Protein AF-A0AAE3MHB2-F1 (afdb_monomer_lite)

Organism: NCBI:txid2992111

Foldseek 3Di:
DDDDPDQQQKAAPCSVCVNVPPDPAPLRVLVVVLVPVVFLCSLVSVVQSVQAPCVVDGWIFGVVQTWIWGWGAFPQWIWIWIGGGHDQFWIKIATGGPVCVVVVVVVVSVLSVCCVPVNPVVSVVVPDPRMDTDGFDPPDSVVRSVVSVVVVNVSSD

Sequence (157 aa):
MGSKPTKPNIVDLTDLQEGNNLYHSEDELIIEILKDESVKHYRQIKYLLNHHLSNILKIRFILSPFSFVFLLKGVEKYHIIAETLNTEEATYIWHIDKDNLNERLNSINKDLNIIRNKGRQFFIEHQPENFDRIFHDYSDDKKGFITWKGQLEERLL

Structure (mmCIF, N/CA/C/O backbone):
data_AF-A0AAE3MHB2-F1
#
_entry.id   AF-A0AAE3MHB2-F1
#
loop_
_atom_site.group_PDB
_atom_site.id
_atom_site.type_symbol
_atom_site.label_atom_id
_atom_site.label_alt_id
_atom_site.label_comp_id
_atom_site.label_asym_id
_atom_site.label_entity_id
_atom_site.label_seq_id
_atom_site.pdbx_PDB_ins_code
_atom_site.Cartn_x
_atom_site.Cartn_y
_atom_site.Cartn_z
_atom_site.occupancy
_atom_site.B_iso_or_equiv
_atom_site.auth_seq_id
_atom_site.auth_comp_id
_atom_site.auth_asym_id
_atom_site.auth_atom_id
_atom_site.pdbx_PDB_model_num
ATOM 1 N N . MET A 1 1 ? 14.737 31.107 16.313 1.00 36.44 1 MET A N 1
ATOM 2 C CA . MET A 1 1 ? 14.693 30.542 14.946 1.00 36.44 1 MET A CA 1
ATOM 3 C C . MET A 1 1 ? 13.442 29.693 14.858 1.00 36.44 1 MET A C 1
ATOM 5 O O . MET A 1 1 ? 13.349 28.721 15.593 1.00 36.44 1 MET A O 1
ATOM 9 N N . GLY A 1 2 ? 12.442 30.127 14.088 1.00 38.34 2 GLY A N 1
ATOM 10 C CA . GLY A 1 2 ? 11.175 29.403 13.970 1.00 38.34 2 GLY A CA 1
ATOM 11 C C . GLY A 1 2 ? 11.410 28.042 13.327 1.00 38.34 2 GLY A C 1
ATOM 12 O O . GLY A 1 2 ? 11.962 27.970 12.228 1.00 38.34 2 GLY A O 1
ATOM 13 N N . SER A 1 3 ? 11.034 26.968 14.017 1.00 37.44 3 SER A N 1
ATOM 14 C CA . SER A 1 3 ? 10.917 25.653 13.402 1.00 37.44 3 SER A CA 1
ATOM 15 C C . SER A 1 3 ? 9.916 25.769 12.254 1.00 37.44 3 SER A C 1
ATOM 17 O O . SER A 1 3 ? 8.762 26.143 12.461 1.00 37.44 3 SER A O 1
ATOM 19 N N . LYS A 1 4 ? 10.357 25.483 11.022 1.00 40.25 4 LYS A N 1
ATOM 20 C CA . LYS A 1 4 ? 9.415 25.247 9.923 1.00 40.25 4 LYS A CA 1
ATOM 21 C C . LYS A 1 4 ? 8.436 24.162 10.392 1.00 40.25 4 LYS A C 1
ATOM 23 O O . LYS A 1 4 ? 8.909 23.169 10.953 1.00 40.25 4 LYS A O 1
ATOM 28 N N . PRO A 1 5 ? 7.117 24.318 10.189 1.00 40.97 5 PRO A N 1
ATOM 29 C CA . PRO A 1 5 ? 6.188 23.236 10.467 1.00 40.97 5 PRO A CA 1
ATOM 30 C C . PRO A 1 5 ? 6.649 22.016 9.667 1.00 40.97 5 PRO A C 1
ATOM 32 O O . PRO A 1 5 ? 6.858 22.089 8.454 1.00 40.97 5 PRO A O 1
ATOM 35 N N . THR A 1 6 ? 6.904 20.911 10.361 1.00 56.22 6 THR A N 1
ATOM 36 C CA . THR A 1 6 ? 7.227 19.637 9.723 1.00 56.22 6 THR A CA 1
ATOM 37 C C . THR A 1 6 ? 6.031 19.254 8.864 1.00 56.22 6 THR A C 1
ATOM 39 O O . THR A 1 6 ? 4.971 18.966 9.418 1.00 56.22 6 THR A O 1
ATOM 42 N N . LYS A 1 7 ? 6.179 19.297 7.530 1.00 56.78 7 LYS A N 1
ATOM 43 C CA . LYS A 1 7 ? 5.123 18.873 6.599 1.00 56.78 7 LYS A CA 1
ATOM 44 C C . LYS A 1 7 ? 4.586 17.498 7.029 1.00 56.78 7 LYS A C 1
ATOM 46 O O . LYS A 1 7 ? 5.414 16.646 7.396 1.00 56.78 7 LYS A O 1
ATOM 51 N N . PRO A 1 8 ? 3.256 17.284 7.000 1.00 61.16 8 PRO A N 1
ATOM 52 C CA . PRO A 1 8 ? 2.661 16.005 7.361 1.00 61.16 8 PRO A CA 1
ATOM 53 C C . PRO A 1 8 ? 3.306 14.870 6.557 1.00 61.16 8 PRO A C 1
ATOM 55 O O . PRO A 1 8 ? 3.722 15.038 5.413 1.00 61.16 8 PRO A O 1
ATOM 58 N N . ASN A 1 9 ? 3.506 13.731 7.216 1.00 69.62 9 ASN A N 1
ATOM 59 C CA . ASN A 1 9 ? 4.217 12.590 6.638 1.00 69.62 9 ASN A CA 1
ATOM 60 C C . ASN A 1 9 ? 3.360 11.773 5.675 1.00 69.62 9 ASN A C 1
ATOM 62 O O . ASN A 1 9 ? 3.855 11.186 4.718 1.00 69.62 9 ASN A O 1
ATOM 66 N N . ILE A 1 10 ? 2.075 11.754 5.972 1.00 80.50 10 ILE A N 1
ATOM 67 C CA . ILE A 1 10 ? 1.058 11.144 5.156 1.00 80.50 10 ILE A CA 1
ATOM 68 C C . ILE A 1 10 ? 0.253 12.315 4.642 1.00 80.50 10 ILE A C 1
ATOM 70 O O . ILE A 1 10 ? -0.282 13.083 5.443 1.00 80.50 10 ILE A O 1
ATOM 74 N N . VAL A 1 11 ? 0.241 12.465 3.332 1.00 87.12 11 VAL A N 1
ATOM 75 C CA . VAL A 1 11 ? -0.409 13.580 2.657 1.00 87.12 11 VAL A CA 1
ATOM 76 C C . VAL A 1 11 ? -1.547 13.047 1.809 1.00 87.12 11 VAL A C 1
ATOM 78 O O . VAL A 1 11 ? -1.472 11.922 1.307 1.00 87.12 11 VAL A O 1
ATOM 81 N N . ASP A 1 12 ? -2.611 13.826 1.680 1.00 89.62 12 ASP A N 1
ATOM 82 C CA . ASP A 1 12 ? -3.613 13.592 0.643 1.00 89.62 12 ASP A CA 1
ATOM 83 C C . ASP A 1 12 ? -3.248 14.360 -0.641 1.00 89.62 12 ASP A C 1
ATOM 85 O O . ASP A 1 12 ? -2.183 14.982 -0.733 1.00 89.62 12 ASP A O 1
ATOM 89 N N . LEU A 1 13 ? -4.104 14.297 -1.663 1.00 90.38 13 LEU A N 1
ATOM 90 C CA . LEU A 1 13 ? -3.866 15.012 -2.918 1.00 90.38 13 LEU A CA 1
ATOM 91 C C . LEU A 1 13 ? -3.735 16.530 -2.724 1.00 90.38 13 LEU A C 1
ATOM 93 O O . LEU A 1 13 ? -2.930 17.173 -3.394 1.00 90.38 13 LEU A O 1
ATOM 97 N N . THR A 1 14 ? -4.518 17.113 -1.817 1.00 87.88 14 THR A N 1
ATOM 98 C CA . THR A 1 14 ? -4.540 18.563 -1.575 1.00 87.88 14 THR A CA 1
ATOM 99 C C . THR A 1 14 ? -3.182 19.031 -1.075 1.00 87.88 14 THR A C 1
ATOM 101 O O . THR A 1 14 ? -2.612 19.991 -1.598 1.00 87.88 14 THR A O 1
ATOM 104 N N . ASP A 1 15 ? -2.651 18.304 -0.093 1.00 87.31 15 ASP A N 1
ATOM 105 C CA . ASP A 1 15 ? -1.333 18.539 0.482 1.00 87.31 15 ASP A CA 1
ATOM 106 C C . ASP A 1 15 ? -0.220 18.353 -0.564 1.00 87.31 15 ASP A C 1
ATOM 108 O O . ASP A 1 15 ? 0.725 19.142 -0.614 1.00 87.31 15 ASP A O 1
ATOM 112 N N . LEU A 1 16 ? -0.332 17.326 -1.416 1.00 86.06 16 LEU A N 1
ATOM 113 C CA . LEU A 1 16 ? 0.677 16.999 -2.427 1.00 86.06 16 LEU A CA 1
ATOM 114 C C . LEU A 1 16 ? 0.765 18.050 -3.545 1.00 86.06 16 LEU A C 1
ATOM 116 O O . LEU A 1 16 ? 1.854 18.324 -4.045 1.00 86.06 16 LEU A O 1
ATOM 120 N N . GLN A 1 17 ? -0.365 18.646 -3.935 1.00 87.38 17 GLN A N 1
ATOM 121 C CA . GLN A 1 17 ? -0.422 19.633 -5.021 1.00 87.38 17 GLN A CA 1
ATOM 122 C C . GLN A 1 17 ? -0.098 21.063 -4.578 1.00 87.38 17 GLN A C 1
ATOM 124 O O . GLN A 1 17 ? -0.020 21.954 -5.427 1.00 87.38 17 GLN A O 1
ATOM 129 N N . GLU A 1 18 ? 0.057 21.303 -3.272 1.00 85.88 18 GLU A N 1
ATOM 130 C CA . GLU A 1 18 ? 0.338 22.621 -2.681 1.00 85.88 18 GLU A CA 1
ATOM 131 C C . GLU A 1 18 ? -0.600 23.737 -3.200 1.00 85.88 18 GLU A C 1
ATOM 133 O O . GLU A 1 18 ? -0.203 24.891 -3.340 1.00 85.88 18 GLU A O 1
ATOM 138 N N . GLY A 1 19 ? -1.857 23.393 -3.513 1.00 75.50 19 GLY A N 1
ATOM 139 C CA . GLY A 1 19 ? -2.870 24.325 -4.024 1.00 75.50 19 GLY A CA 1
ATOM 140 C C . GLY A 1 19 ? -2.881 24.556 -5.542 1.00 75.50 19 GLY A C 1
ATOM 141 O O . GLY A 1 19 ? -3.728 25.307 -6.020 1.00 75.50 19 GLY A O 1
ATOM 142 N N . ASN A 1 20 ? -2.013 23.899 -6.320 1.00 79.50 20 ASN A N 1
ATOM 143 C CA . ASN A 1 20 ? -1.965 24.057 -7.782 1.00 79.50 20 ASN A CA 1
ATOM 144 C C . ASN A 1 20 ? -3.110 23.344 -8.536 1.00 79.50 20 ASN A C 1
ATOM 146 O O . ASN A 1 20 ? -3.233 23.540 -9.741 1.00 79.50 20 ASN A O 1
ATOM 150 N N . ASN A 1 21 ? -3.944 22.547 -7.844 1.00 82.31 21 ASN A N 1
ATOM 151 C CA . ASN A 1 21 ? -5.132 21.846 -8.373 1.00 82.31 21 ASN A CA 1
ATOM 152 C C . ASN A 1 21 ? -4.924 21.195 -9.759 1.00 82.31 21 ASN A C 1
ATOM 154 O O . ASN A 1 21 ? -5.801 21.275 -10.615 1.00 82.31 21 ASN A O 1
ATOM 158 N N . LEU A 1 22 ? -3.752 20.587 -9.981 1.00 88.75 22 LEU A N 1
ATOM 159 C CA . LEU A 1 22 ? -3.354 20.019 -11.277 1.00 88.75 22 LEU A CA 1
ATOM 160 C C . LEU A 1 22 ? -4.162 18.771 -11.649 1.00 88.75 22 LEU A C 1
ATOM 162 O O . LEU A 1 22 ? -4.471 18.570 -12.816 1.00 88.75 22 LEU A O 1
ATOM 166 N N . TYR A 1 23 ? -4.506 17.969 -10.647 1.00 90.75 23 TYR A N 1
ATOM 167 C CA . TYR A 1 23 ? -5.334 16.777 -10.724 1.00 90.75 23 TYR A CA 1
ATOM 168 C C . TYR A 1 23 ? -6.563 16.963 -9.832 1.00 90.75 23 TYR A C 1
ATOM 170 O O . TYR A 1 23 ? -6.499 17.567 -8.750 1.00 90.75 23 TYR A O 1
ATOM 178 N N . HIS A 1 24 ? -7.689 16.423 -10.289 1.00 89.31 24 HIS A N 1
ATOM 179 C CA . HIS A 1 24 ? -8.990 16.518 -9.634 1.00 89.31 24 HIS A CA 1
ATOM 180 C C . HIS A 1 24 ? -9.280 15.334 -8.704 1.00 89.31 24 HIS A C 1
ATOM 182 O O . HIS A 1 24 ? -10.205 15.410 -7.894 1.00 89.31 24 HIS A O 1
ATOM 188 N N . SER A 1 25 ? -8.504 14.251 -8.806 1.00 90.62 25 SER A N 1
ATOM 189 C CA . SER A 1 25 ? -8.615 13.066 -7.948 1.00 90.62 25 SER A CA 1
ATOM 190 C C . SER A 1 25 ? -7.277 12.343 -7.780 1.00 90.62 25 SER A C 1
ATOM 192 O O . SER A 1 25 ? -6.368 12.489 -8.598 1.00 90.62 25 SER A O 1
ATOM 194 N N . GLU A 1 26 ? -7.158 11.551 -6.712 1.00 92.44 26 GLU A N 1
ATOM 195 C CA . GLU A 1 26 ? -6.000 10.688 -6.475 1.00 92.44 26 GLU A CA 1
ATOM 196 C C . GLU A 1 26 ? -5.833 9.661 -7.604 1.00 92.44 26 GLU A C 1
ATOM 198 O O . GLU A 1 26 ? -4.709 9.400 -8.031 1.00 92.44 26 GLU A O 1
ATOM 203 N N . ASP A 1 27 ? -6.943 9.132 -8.124 1.00 90.56 27 ASP A N 1
ATOM 204 C CA . ASP A 1 27 ? -6.954 8.181 -9.237 1.00 90.56 27 ASP A CA 1
ATOM 205 C C . ASP A 1 27 ? -6.345 8.797 -10.500 1.00 90.56 27 ASP A C 1
ATOM 207 O O . ASP A 1 27 ? -5.516 8.167 -11.150 1.00 90.56 27 ASP A O 1
ATOM 211 N N . GLU A 1 28 ? -6.703 10.042 -10.825 1.00 92.94 28 GLU A N 1
ATOM 212 C CA . GLU A 1 28 ? -6.154 10.766 -11.975 1.00 92.94 28 GLU A CA 1
ATOM 213 C C . GLU A 1 28 ? -4.637 10.953 -11.853 1.00 92.94 28 GLU A C 1
ATOM 215 O O . GLU A 1 28 ? -3.903 10.630 -12.788 1.00 92.94 28 GLU A O 1
ATOM 220 N N . LEU A 1 29 ? -4.159 11.394 -10.684 1.00 92.56 29 LEU A N 1
ATOM 221 C CA . LEU A 1 29 ? -2.727 11.520 -10.410 1.00 92.56 29 LEU A CA 1
ATOM 222 C C . LEU A 1 29 ? -2.006 10.175 -10.569 1.00 92.56 29 LEU A C 1
ATOM 224 O O . LEU A 1 29 ? -0.946 10.105 -11.188 1.00 92.56 29 LEU A O 1
ATOM 228 N N . ILE A 1 30 ? -2.551 9.103 -9.992 1.00 92.38 30 ILE A N 1
ATOM 229 C CA . ILE A 1 30 ? -1.915 7.782 -10.041 1.00 92.38 30 ILE A CA 1
ATOM 230 C C . ILE A 1 30 ? -1.912 7.249 -11.472 1.00 92.38 30 ILE A C 1
ATOM 232 O O . ILE A 1 30 ? -0.895 6.723 -11.913 1.00 92.38 30 ILE A O 1
ATOM 236 N N . ILE A 1 31 ? -3.003 7.414 -12.220 1.00 92.00 31 ILE A N 1
ATOM 237 C CA . ILE A 1 31 ? -3.069 7.040 -13.637 1.00 92.00 31 ILE A CA 1
ATOM 238 C C . ILE A 1 31 ? -2.019 7.807 -14.445 1.00 92.00 31 ILE A C 1
ATOM 240 O O . ILE A 1 31 ? -1.366 7.199 -15.291 1.00 92.00 31 ILE A O 1
ATOM 244 N N . GLU A 1 32 ? -1.812 9.098 -14.167 1.00 92.25 32 GLU A N 1
ATOM 245 C CA . GLU A 1 32 ? -0.760 9.889 -14.810 1.00 92.25 32 GLU A CA 1
ATOM 246 C C . GLU A 1 32 ? 0.636 9.342 -14.493 1.00 92.25 32 GLU A C 1
ATOM 248 O O . GLU A 1 32 ? 1.426 9.124 -15.409 1.00 92.25 32 GLU A O 1
ATOM 253 N N . ILE A 1 33 ? 0.925 9.052 -13.217 1.00 89.38 33 ILE A N 1
ATOM 254 C CA . ILE A 1 33 ? 2.198 8.447 -12.787 1.00 89.38 33 ILE A CA 1
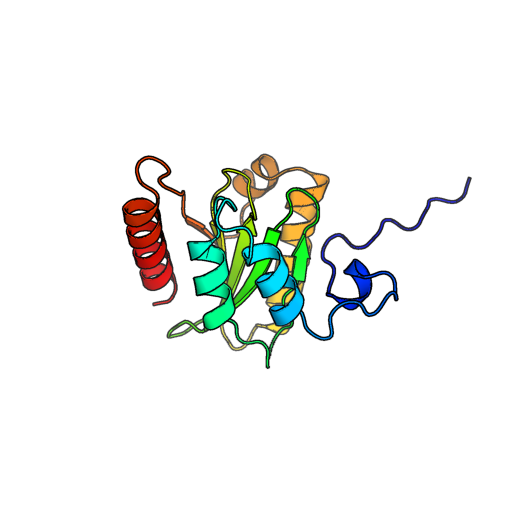ATOM 255 C C . ILE A 1 33 ? 2.425 7.101 -13.488 1.00 89.38 33 ILE A C 1
ATOM 257 O O . ILE A 1 33 ? 3.529 6.810 -13.941 1.00 89.38 33 ILE A O 1
ATOM 261 N N . LEU A 1 34 ? 1.377 6.285 -13.599 1.00 90.75 34 LEU A N 1
ATOM 262 C CA . LEU A 1 34 ? 1.433 4.960 -14.208 1.00 90.75 34 LEU A CA 1
ATOM 263 C C . LEU A 1 34 ? 1.441 4.988 -15.745 1.00 90.75 34 LEU A C 1
ATOM 265 O O . LEU A 1 34 ? 1.521 3.921 -16.350 1.00 90.75 34 LEU A O 1
ATOM 269 N N . LYS A 1 35 ? 1.384 6.152 -16.411 1.00 89.81 35 LYS A N 1
ATOM 270 C CA . LYS A 1 35 ? 1.633 6.214 -17.865 1.00 89.81 35 LYS A CA 1
ATOM 271 C C . LYS A 1 35 ? 3.039 5.742 -18.223 1.00 89.81 35 LYS A C 1
ATOM 273 O O . LYS A 1 35 ? 3.248 5.235 -19.323 1.00 89.81 35 LYS A O 1
ATOM 278 N N . ASP A 1 36 ? 3.986 5.906 -17.305 1.00 87.62 36 ASP A N 1
ATOM 279 C CA . ASP A 1 36 ? 5.297 5.291 -17.411 1.00 87.62 36 ASP A CA 1
ATOM 280 C C . ASP A 1 36 ? 5.227 3.833 -16.931 1.00 87.62 36 ASP A C 1
ATOM 282 O O . ASP A 1 36 ? 5.291 3.533 -15.738 1.00 87.62 36 ASP A O 1
ATOM 286 N N . GLU A 1 37 ? 5.098 2.901 -17.876 1.00 81.12 37 GLU A N 1
ATOM 287 C CA . GLU A 1 37 ? 5.079 1.466 -17.569 1.00 81.12 37 GLU A CA 1
ATOM 288 C C . GLU A 1 37 ? 6.432 0.942 -17.049 1.00 81.12 37 GLU A C 1
ATOM 290 O O . GLU A 1 37 ? 6.500 -0.206 -16.611 1.00 81.12 37 GLU A O 1
ATOM 295 N N . SER A 1 38 ? 7.500 1.757 -17.050 1.00 84.88 38 SER A N 1
ATOM 296 C CA . SER A 1 38 ? 8.787 1.398 -16.433 1.00 84.88 38 SER A CA 1
ATOM 297 C C . SER A 1 38 ? 8.776 1.481 -14.902 1.00 84.88 38 SER A C 1
ATOM 299 O O . SER A 1 38 ? 9.735 1.056 -14.252 1.00 84.88 38 SER A O 1
ATOM 301 N N . VAL A 1 39 ? 7.686 1.987 -14.311 1.00 88.00 39 VAL A N 1
ATOM 302 C CA . VAL A 1 39 ? 7.468 1.962 -12.864 1.00 88.00 39 VAL A CA 1
ATOM 303 C C . VAL A 1 39 ? 7.535 0.520 -12.348 1.00 88.00 39 VAL A C 1
ATOM 305 O O . VAL A 1 39 ? 6.751 -0.338 -12.757 1.00 88.00 39 VAL A O 1
ATOM 308 N N . LYS A 1 40 ? 8.439 0.260 -11.395 1.00 91.88 40 LYS A N 1
ATOM 309 C CA . LYS A 1 40 ? 8.755 -1.090 -10.897 1.00 91.88 40 LYS A CA 1
ATOM 310 C C . LYS A 1 40 ? 7.510 -1.817 -10.392 1.00 91.88 40 LYS A C 1
ATOM 312 O O . LYS A 1 40 ? 7.313 -2.987 -10.704 1.00 91.88 40 LYS A O 1
ATOM 317 N N . HIS A 1 41 ? 6.651 -1.127 -9.642 1.00 94.69 41 HIS A N 1
ATOM 318 C CA . HIS A 1 41 ? 5.432 -1.708 -9.070 1.00 94.69 41 HIS A CA 1
ATOM 319 C C . HIS A 1 41 ? 4.162 -1.349 -9.855 1.00 94.69 41 HIS A C 1
ATOM 321 O O . HIS A 1 41 ? 3.058 -1.353 -9.307 1.00 94.69 41 HIS A O 1
ATOM 327 N N . TYR A 1 42 ? 4.286 -1.059 -11.160 1.00 94.81 42 TYR A N 1
ATOM 328 C CA . TYR A 1 42 ? 3.167 -0.644 -12.014 1.00 94.81 42 TYR A CA 1
ATOM 329 C C . TYR A 1 42 ? 1.948 -1.570 -11.886 1.00 94.81 42 TYR A C 1
ATOM 331 O O . TYR A 1 42 ? 0.815 -1.114 -11.709 1.00 94.81 42 TYR A O 1
ATOM 339 N N . ARG A 1 43 ? 2.165 -2.893 -11.952 1.00 95.50 43 ARG A N 1
ATOM 340 C CA . ARG A 1 43 ? 1.076 -3.885 -11.941 1.00 95.50 43 ARG A CA 1
ATOM 341 C C . ARG A 1 43 ? 0.385 -3.955 -10.580 1.00 95.50 43 ARG A C 1
ATOM 343 O O . ARG A 1 43 ? -0.840 -4.054 -10.531 1.00 95.50 43 ARG A O 1
ATOM 350 N N . GLN A 1 44 ? 1.161 -3.884 -9.503 1.00 97.62 44 GLN A N 1
ATOM 351 C CA . GLN A 1 44 ? 0.702 -3.906 -8.119 1.00 97.62 44 GLN A CA 1
ATOM 352 C C . GLN A 1 44 ? -0.148 -2.671 -7.829 1.00 97.62 44 GLN A C 1
ATOM 354 O O . GLN A 1 44 ? -1.303 -2.804 -7.434 1.00 97.62 44 GLN A O 1
ATOM 359 N N . ILE A 1 45 ? 0.366 -1.477 -8.129 1.00 97.38 45 ILE A N 1
ATOM 360 C CA . ILE A 1 45 ? -0.343 -0.209 -7.905 1.00 97.38 45 ILE A CA 1
ATOM 361 C C . ILE A 1 45 ? -1.629 -0.166 -8.728 1.00 97.38 45 ILE A C 1
ATOM 363 O O . ILE A 1 45 ? -2.683 0.162 -8.190 1.00 97.38 45 ILE A O 1
ATOM 367 N N . LYS A 1 46 ? -1.588 -0.572 -10.004 1.00 96.19 46 LYS A N 1
ATOM 368 C CA . LYS A 1 46 ? -2.790 -0.656 -10.849 1.00 96.19 46 LYS A CA 1
ATOM 369 C C . LYS A 1 46 ? -3.834 -1.614 -10.274 1.00 96.19 46 LYS A C 1
ATOM 371 O O . LYS A 1 46 ? -5.028 -1.327 -10.323 1.00 96.19 46 LYS A O 1
ATOM 376 N N . TYR A 1 47 ? -3.405 -2.757 -9.740 1.00 97.69 47 TYR A N 1
ATOM 377 C CA . TYR A 1 47 ? -4.306 -3.694 -9.076 1.00 97.69 47 TYR A CA 1
ATOM 378 C C . TYR A 1 47 ? -4.926 -3.075 -7.820 1.00 97.69 47 TYR A C 1
ATOM 380 O O . TYR A 1 47 ? -6.146 -3.105 -7.678 1.00 97.69 47 TYR A O 1
ATOM 388 N N . LEU A 1 48 ? -4.114 -2.480 -6.945 1.00 98.31 48 LEU A N 1
ATOM 389 C CA . LEU A 1 48 ? -4.570 -1.871 -5.694 1.00 98.31 48 LEU A CA 1
ATOM 390 C C . LEU A 1 48 ? -5.526 -0.702 -5.936 1.00 98.31 48 LEU A C 1
ATOM 392 O O . LEU A 1 48 ? -6.564 -0.636 -5.285 1.00 98.31 48 LEU A O 1
ATOM 396 N N . LEU A 1 49 ? -5.226 0.150 -6.919 1.00 97.00 49 LEU A N 1
ATOM 397 C CA . LEU A 1 49 ? -6.085 1.255 -7.340 1.00 97.00 49 LEU A CA 1
ATOM 398 C C . LEU A 1 49 ? -7.489 0.763 -7.715 1.00 97.00 49 LEU A C 1
ATOM 400 O O . LEU A 1 49 ? -8.481 1.269 -7.203 1.00 97.00 49 LEU A O 1
ATOM 404 N N . ASN A 1 50 ? -7.574 -0.289 -8.534 1.00 96.56 50 ASN A N 1
ATOM 405 C CA . ASN A 1 50 ? -8.852 -0.853 -8.981 1.00 96.56 50 ASN A CA 1
ATOM 406 C C . ASN A 1 50 ? -9.684 -1.500 -7.858 1.00 96.56 50 ASN A C 1
ATOM 408 O O . ASN A 1 50 ? -10.878 -1.724 -8.045 1.00 96.56 50 ASN A O 1
ATOM 412 N N . HIS A 1 51 ? -9.071 -1.838 -6.720 1.00 97.25 51 HIS A N 1
ATOM 413 C CA . HIS A 1 51 ? -9.743 -2.478 -5.579 1.00 97.25 51 HIS A CA 1
ATOM 414 C C . HIS A 1 51 ? -9.886 -1.541 -4.376 1.00 97.25 51 HIS A C 1
ATOM 416 O O . HIS A 1 51 ? -10.371 -1.950 -3.316 1.00 97.25 51 HIS A O 1
ATOM 422 N N . HIS A 1 52 ? -9.458 -0.290 -4.520 1.00 97.88 52 HIS A N 1
ATOM 423 C CA . HIS A 1 52 ? -9.475 0.673 -3.444 1.00 97.88 52 HIS A CA 1
ATOM 424 C C . HIS A 1 52 ? -10.902 1.132 -3.106 1.00 97.88 52 HIS A C 1
ATOM 426 O O . HIS A 1 52 ? -11.682 1.514 -3.976 1.00 97.88 52 HIS A O 1
ATOM 432 N N . LEU A 1 53 ? -11.236 1.148 -1.814 1.00 95.62 53 LEU A N 1
ATOM 433 C CA . LEU A 1 53 ? -12.501 1.676 -1.296 1.00 95.62 53 LEU A CA 1
ATOM 434 C C . LEU A 1 53 ? -12.457 3.206 -1.143 1.00 95.62 53 LEU A C 1
ATOM 436 O O . LEU A 1 53 ? -12.494 3.731 -0.024 1.00 95.62 53 LEU A O 1
ATOM 440 N N . SER A 1 54 ? -12.402 3.918 -2.269 1.00 93.19 54 SER A N 1
ATOM 441 C CA . SER A 1 54 ? -12.300 5.388 -2.317 1.00 93.19 54 SER A CA 1
ATOM 442 C C . SER A 1 54 ? -13.478 6.114 -1.652 1.00 93.19 54 SER A C 1
ATOM 444 O O . SER A 1 54 ? -13.337 7.233 -1.162 1.00 93.19 54 SER A O 1
ATOM 446 N N . ASN A 1 55 ? -14.640 5.461 -1.558 1.00 92.38 55 ASN A N 1
ATOM 447 C CA . ASN A 1 55 ? -15.820 5.976 -0.863 1.00 92.38 55 ASN A CA 1
ATOM 448 C C . ASN A 1 55 ? -15.705 5.947 0.675 1.00 92.38 55 ASN A C 1
ATOM 450 O O . ASN A 1 55 ? -16.551 6.530 1.351 1.00 92.38 55 ASN A O 1
ATOM 454 N N . ILE A 1 56 ? -14.708 5.247 1.228 1.00 92.00 56 ILE A N 1
ATOM 455 C CA . ILE A 1 56 ? -14.476 5.128 2.677 1.00 92.00 56 ILE A CA 1
ATOM 456 C C . ILE A 1 56 ? -13.223 5.902 3.090 1.00 92.00 56 ILE A C 1
ATOM 458 O O . ILE A 1 56 ? -13.240 6.628 4.083 1.00 92.00 56 ILE A O 1
ATOM 462 N N . LEU A 1 57 ? -12.129 5.738 2.349 1.00 90.81 57 LEU A N 1
ATOM 463 C CA . LEU A 1 57 ? -10.848 6.363 2.648 1.00 90.81 57 LEU A CA 1
ATOM 464 C C . LEU A 1 57 ? -10.251 6.896 1.355 1.00 90.81 57 LEU A C 1
ATOM 466 O O . LEU A 1 57 ? -10.180 6.154 0.390 1.00 90.81 57 LEU A O 1
ATOM 470 N N . LYS A 1 58 ? -9.778 8.144 1.349 1.00 92.94 58 LYS A N 1
ATOM 471 C CA . LYS A 1 58 ? -8.963 8.660 0.242 1.00 92.94 58 LYS A CA 1
ATOM 472 C C . LYS A 1 58 ? -7.607 7.958 0.198 1.00 92.94 58 LYS A C 1
ATOM 474 O O . LYS A 1 58 ? -7.047 7.658 1.258 1.00 92.94 58 LYS A O 1
ATOM 479 N N . ILE A 1 59 ? -7.044 7.787 -0.996 1.00 94.38 59 ILE A N 1
ATOM 480 C CA . ILE A 1 59 ? -5.654 7.342 -1.139 1.00 94.38 59 ILE A CA 1
ATOM 481 C C . ILE A 1 59 ? -4.745 8.371 -0.471 1.00 94.38 59 ILE A C 1
ATOM 483 O O . ILE A 1 59 ? -4.952 9.580 -0.583 1.00 94.38 59 ILE A O 1
ATOM 487 N N . ARG A 1 60 ? -3.743 7.884 0.256 1.00 91.75 60 ARG A N 1
ATOM 488 C CA . ARG A 1 60 ? -2.742 8.739 0.896 1.00 91.75 60 ARG A CA 1
ATOM 489 C C . ARG A 1 60 ? -1.356 8.435 0.355 1.00 91.75 60 ARG A C 1
ATOM 491 O O . ARG A 1 60 ? -1.104 7.329 -0.120 1.00 91.75 60 ARG A O 1
ATOM 498 N N . PHE A 1 61 ? -0.449 9.393 0.490 1.00 91.62 61 PHE A N 1
ATOM 499 C CA . PHE A 1 61 ? 0.917 9.285 -0.008 1.00 91.62 61 PHE A CA 1
ATOM 500 C C . PHE A 1 61 ? 1.924 9.435 1.130 1.00 91.62 61 PHE A C 1
ATOM 502 O O . PHE A 1 61 ? 1.795 10.313 1.984 1.00 91.62 61 PHE A O 1
ATOM 509 N N . ILE A 1 62 ? 2.947 8.586 1.123 1.00 88.88 62 ILE A N 1
ATOM 510 C CA . ILE A 1 62 ? 4.147 8.706 1.957 1.00 88.88 62 ILE A CA 1
ATOM 511 C C . ILE A 1 62 ? 5.259 9.193 1.039 1.00 88.88 62 ILE A C 1
ATOM 513 O O . ILE A 1 62 ? 5.408 8.654 -0.049 1.00 88.88 62 ILE A O 1
ATOM 517 N N . LEU A 1 63 ? 6.040 10.195 1.444 1.00 84.19 63 LEU A N 1
ATOM 518 C CA . LEU A 1 63 ? 6.996 10.846 0.535 1.00 84.19 63 LEU A CA 1
ATOM 519 C C . LEU A 1 63 ? 8.383 10.190 0.477 1.00 84.19 63 LEU A C 1
ATOM 521 O O . LEU A 1 63 ? 9.131 10.447 -0.463 1.00 84.19 63 LEU A O 1
ATOM 525 N N . SER A 1 64 ? 8.762 9.386 1.476 1.00 81.06 64 SER A N 1
ATOM 526 C CA . SER A 1 64 ? 10.110 8.811 1.552 1.00 81.06 64 SER A CA 1
ATOM 527 C C . SER A 1 64 ? 10.125 7.408 2.182 1.00 81.06 64 SER A C 1
ATOM 529 O O . SER A 1 64 ? 9.947 7.295 3.399 1.00 81.06 64 SER A O 1
ATOM 531 N N . PRO A 1 65 ? 10.351 6.351 1.376 1.00 84.56 65 PRO A N 1
ATOM 532 C CA . PRO A 1 65 ? 10.258 6.368 -0.089 1.00 84.56 65 PRO A CA 1
ATOM 533 C C . PRO A 1 65 ? 8.811 6.594 -0.544 1.00 84.56 65 PRO A C 1
ATOM 535 O O . PRO A 1 65 ? 7.866 6.326 0.207 1.00 84.56 65 PRO A O 1
ATOM 538 N N . PHE A 1 66 ? 8.644 7.104 -1.768 1.00 90.25 66 PHE A N 1
ATOM 539 C CA . PHE A 1 66 ? 7.322 7.435 -2.288 1.00 90.25 66 PHE A CA 1
ATOM 540 C C . PHE A 1 66 ? 6.437 6.185 -2.345 1.00 90.25 66 PHE A C 1
ATOM 542 O O . PHE A 1 66 ? 6.765 5.219 -3.039 1.00 90.25 66 PHE A O 1
ATOM 549 N N . SER A 1 67 ? 5.356 6.191 -1.568 1.00 92.44 67 SER A N 1
ATOM 550 C CA . SER A 1 67 ? 4.464 5.044 -1.403 1.00 92.44 67 SER A CA 1
ATOM 551 C C . SER A 1 67 ? 3.006 5.484 -1.402 1.00 92.44 67 SER A C 1
ATOM 553 O O . SER A 1 67 ? 2.675 6.557 -0.894 1.00 92.44 67 SER A O 1
ATOM 555 N N . PHE A 1 68 ? 2.140 4.620 -1.908 1.00 95.38 68 PHE A N 1
ATOM 556 C CA . PHE A 1 68 ? 0.693 4.780 -1.907 1.00 95.38 68 PHE A CA 1
ATOM 557 C C . PHE A 1 68 ? 0.087 3.975 -0.765 1.00 95.38 68 PHE A C 1
ATOM 559 O O . PHE A 1 68 ? 0.535 2.863 -0.491 1.00 95.38 68 PHE A O 1
ATOM 566 N N . VAL A 1 69 ? -0.937 4.523 -0.117 1.00 95.44 69 VAL A N 1
ATOM 567 C CA . VAL A 1 69 ? -1.678 3.862 0.959 1.00 95.44 69 VAL A CA 1
ATOM 568 C C . VAL A 1 69 ? -3.119 3.649 0.514 1.00 95.44 69 VAL A C 1
ATOM 570 O O . VAL A 1 69 ? -3.880 4.608 0.379 1.00 95.44 69 VAL A O 1
ATOM 573 N N . PHE A 1 70 ? -3.490 2.387 0.322 1.00 97.56 70 PHE A N 1
ATOM 574 C CA . PHE A 1 70 ? -4.809 1.956 -0.125 1.00 97.56 70 PHE A CA 1
ATOM 575 C C . PHE A 1 70 ? -5.593 1.308 1.014 1.00 97.56 70 PHE A C 1
ATOM 577 O O . PHE A 1 70 ? -5.027 0.654 1.884 1.00 97.56 70 PHE A O 1
ATOM 584 N N . LEU A 1 71 ? -6.914 1.444 0.969 1.00 96.94 71 LEU A N 1
ATOM 585 C CA . LEU A 1 71 ? -7.860 0.646 1.749 1.00 96.94 71 LEU A CA 1
ATOM 586 C C . LEU A 1 71 ? -8.530 -0.390 0.845 1.00 96.94 71 LEU A C 1
ATOM 588 O O . LEU A 1 71 ? -9.186 0.004 -0.120 1.00 96.94 71 LEU A O 1
ATOM 592 N N . LEU A 1 72 ? -8.401 -1.672 1.181 1.00 97.50 72 LEU A N 1
ATOM 593 C CA . LEU A 1 72 ? -9.072 -2.791 0.516 1.00 97.50 72 LEU A CA 1
ATOM 594 C C . LEU A 1 72 ? -10.057 -3.484 1.467 1.00 97.50 72 LEU A C 1
ATOM 596 O O . LEU A 1 72 ? -9.905 -3.463 2.693 1.00 97.50 72 LEU A O 1
ATOM 600 N N . LYS A 1 73 ? -11.075 -4.122 0.882 1.00 95.69 73 LYS A N 1
ATOM 601 C CA . LYS A 1 73 ? -12.028 -4.986 1.589 1.00 95.69 73 LYS A CA 1
ATOM 602 C C . LYS A 1 73 ? -11.588 -6.446 1.469 1.00 95.69 73 LYS A C 1
ATOM 604 O O . LYS A 1 73 ? -11.442 -6.931 0.352 1.00 95.69 73 LYS A O 1
ATOM 609 N N . GLY A 1 74 ? -11.436 -7.126 2.599 1.00 94.56 74 GLY A N 1
ATOM 610 C CA . GLY A 1 74 ? -11.333 -8.583 2.680 1.00 94.56 74 GLY A CA 1
ATOM 611 C C . GLY A 1 74 ? -12.674 -9.233 3.026 1.00 94.56 74 GLY A C 1
ATOM 612 O O . GLY A 1 74 ? -13.713 -8.559 3.077 1.00 94.56 74 GLY A O 1
ATOM 613 N N . VAL A 1 75 ? -12.667 -10.542 3.289 1.00 92.94 75 VAL A N 1
ATOM 614 C CA . VAL A 1 75 ? -13.885 -11.292 3.650 1.00 92.94 75 VAL A CA 1
ATOM 615 C C . VAL A 1 75 ? -14.430 -10.771 4.976 1.00 92.94 75 VAL A C 1
ATOM 617 O O . VAL A 1 75 ? -15.526 -10.201 5.020 1.00 92.94 75 VAL A O 1
ATOM 620 N N . GLU A 1 76 ? -13.621 -10.837 6.033 1.00 91.25 76 GLU A N 1
ATOM 621 C CA . GLU A 1 76 ? -14.023 -10.413 7.379 1.00 91.25 76 GLU A CA 1
ATOM 622 C C . GLU A 1 76 ? -13.452 -9.056 7.796 1.00 91.25 76 GLU A C 1
ATOM 624 O O . GLU A 1 76 ? -14.057 -8.358 8.612 1.00 91.25 76 GLU A O 1
ATOM 629 N N . LYS A 1 77 ? -12.351 -8.619 7.179 1.00 94.75 77 LYS A N 1
ATOM 630 C CA . LYS A 1 77 ? -11.585 -7.443 7.611 1.00 94.75 77 LYS A CA 1
ATOM 631 C C . LYS A 1 77 ? -11.483 -6.365 6.536 1.00 94.75 77 LYS A C 1
ATOM 633 O O . LYS A 1 77 ? -11.774 -6.578 5.360 1.00 94.75 77 LYS A O 1
ATOM 638 N N . TYR A 1 78 ? -11.099 -5.172 6.963 1.00 96.31 78 TYR A N 1
ATOM 639 C CA . TYR A 1 78 ? -10.497 -4.170 6.095 1.00 96.31 78 TYR A CA 1
ATOM 640 C C . TYR A 1 78 ? -8.980 -4.294 6.150 1.00 96.31 78 TYR A C 1
ATOM 642 O O . TYR A 1 78 ? -8.423 -4.740 7.151 1.00 96.31 78 TYR A O 1
ATOM 650 N N . HIS A 1 79 ? -8.312 -3.866 5.084 1.00 97.44 79 HIS A N 1
ATOM 651 C CA . HIS A 1 79 ? -6.862 -3.943 4.991 1.00 97.44 79 HIS A CA 1
ATOM 652 C C . HIS A 1 79 ? -6.310 -2.617 4.499 1.00 97.44 79 HIS A C 1
ATOM 654 O O . HIS A 1 79 ? -6.734 -2.116 3.457 1.00 97.44 79 HIS A O 1
ATOM 660 N N . ILE A 1 80 ? -5.368 -2.050 5.250 1.00 97.12 80 ILE A N 1
ATOM 661 C CA . ILE A 1 80 ? -4.563 -0.936 4.758 1.00 97.12 80 ILE A CA 1
ATOM 662 C C . ILE A 1 80 ? -3.316 -1.511 4.116 1.00 97.12 80 ILE A C 1
ATOM 664 O O . ILE A 1 80 ? -2.634 -2.327 4.729 1.00 97.12 80 ILE A O 1
ATOM 668 N N . ILE A 1 81 ? -3.031 -1.079 2.894 1.00 97.94 81 ILE A N 1
ATOM 669 C CA . ILE A 1 81 ? -1.912 -1.561 2.095 1.00 97.94 81 ILE A CA 1
ATOM 670 C C . ILE A 1 81 ? -1.018 -0.381 1.754 1.00 97.94 81 ILE A C 1
ATOM 672 O O . ILE A 1 81 ? -1.493 0.572 1.141 1.00 97.94 81 ILE A O 1
ATOM 676 N N . ALA A 1 82 ? 0.257 -0.445 2.136 1.00 96.38 82 ALA A N 1
ATOM 677 C CA . ALA A 1 82 ? 1.267 0.507 1.693 1.00 96.38 82 ALA A CA 1
ATOM 678 C C . ALA A 1 82 ? 2.182 -0.142 0.648 1.00 96.38 82 ALA A C 1
ATOM 680 O O . ALA A 1 82 ? 2.817 -1.159 0.928 1.00 96.38 82 ALA A O 1
ATOM 681 N N . GLU A 1 83 ? 2.245 0.475 -0.530 1.00 97.31 83 GLU A N 1
ATOM 682 C CA . GLU A 1 83 ? 2.990 -0.007 -1.696 1.00 97.31 83 GLU A CA 1
ATOM 683 C C . GLU A 1 83 ? 3.930 1.085 -2.206 1.00 97.31 83 GLU A C 1
ATOM 685 O O . GLU A 1 83 ? 3.503 2.218 -2.440 1.00 97.31 83 GLU A O 1
ATOM 690 N N . THR A 1 84 ? 5.212 0.768 -2.370 1.00 95.00 84 THR A N 1
ATOM 691 C CA . THR A 1 84 ? 6.199 1.700 -2.932 1.00 95.00 84 THR A CA 1
ATOM 692 C C . THR A 1 84 ? 6.024 1.847 -4.437 1.00 95.00 84 THR A C 1
ATOM 694 O O . THR A 1 84 ? 5.576 0.928 -5.112 1.00 95.00 84 THR A O 1
ATOM 697 N N . LEU A 1 85 ? 6.408 3.002 -4.985 1.00 93.38 85 LEU A N 1
ATOM 698 C CA . LEU A 1 85 ? 6.370 3.221 -6.432 1.00 93.38 85 LEU A CA 1
ATOM 699 C C . LEU A 1 85 ? 7.469 2.437 -7.169 1.00 93.38 85 LEU A C 1
ATOM 701 O O . LEU A 1 85 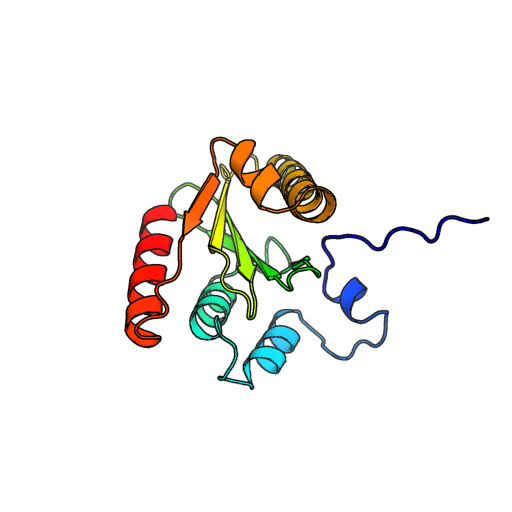? 7.185 1.681 -8.093 1.00 93.38 85 LEU A O 1
ATOM 705 N N . ASN A 1 86 ? 8.727 2.649 -6.764 1.00 87.94 86 ASN A N 1
ATOM 706 C CA . ASN A 1 86 ? 9.912 2.255 -7.541 1.00 87.94 86 ASN A CA 1
ATOM 707 C C . ASN A 1 86 ? 11.057 1.650 -6.712 1.00 87.94 86 ASN A C 1
ATOM 709 O O . ASN A 1 86 ? 12.160 1.451 -7.222 1.00 87.94 86 ASN A O 1
ATOM 713 N N . THR A 1 87 ? 10.829 1.379 -5.431 1.00 91.06 87 THR A 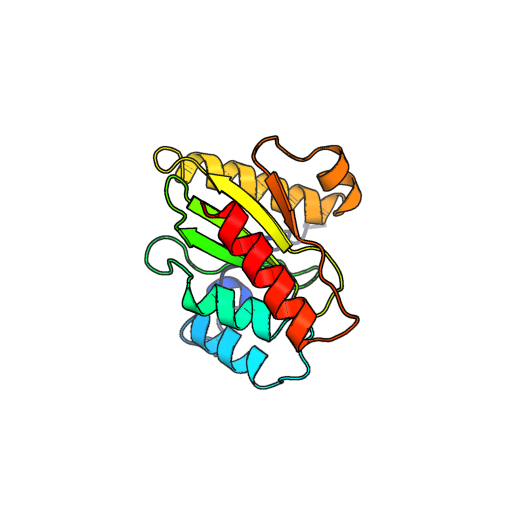N 1
ATOM 714 C CA . THR A 1 87 ? 11.852 0.888 -4.499 1.00 91.06 87 THR A CA 1
ATOM 715 C C . THR A 1 87 ? 11.517 -0.532 -4.039 1.00 91.06 87 THR A C 1
ATOM 717 O O . THR A 1 87 ? 10.351 -0.912 -4.036 1.00 91.06 87 THR A O 1
ATOM 720 N N . GLU A 1 88 ? 12.537 -1.330 -3.699 1.00 91.38 88 GLU A N 1
ATOM 721 C CA . GLU A 1 88 ? 12.426 -2.799 -3.588 1.00 91.38 88 GLU A CA 1
ATOM 722 C C . GLU A 1 88 ? 11.774 -3.335 -2.310 1.00 91.38 88 GLU A C 1
ATOM 724 O O . GLU A 1 88 ? 11.835 -4.533 -2.024 1.00 91.38 88 GLU A O 1
ATOM 729 N N . GLU A 1 89 ? 11.185 -2.472 -1.501 1.00 90.88 89 GLU A N 1
ATOM 730 C CA . GLU A 1 89 ? 10.625 -2.897 -0.233 1.00 90.88 89 GLU A CA 1
ATOM 731 C C . GLU A 1 89 ? 9.320 -3.662 -0.414 1.00 90.88 89 GLU A C 1
ATOM 733 O O . GLU A 1 89 ? 8.613 -3.507 -1.401 1.00 90.88 89 GLU A O 1
ATOM 738 N N . ALA A 1 90 ? 9.029 -4.519 0.561 1.00 95.25 90 ALA A N 1
ATOM 739 C CA . ALA A 1 90 ? 7.824 -5.329 0.564 1.00 95.25 90 ALA A CA 1
ATOM 740 C C . ALA A 1 90 ? 6.554 -4.469 0.636 1.00 95.25 90 ALA A C 1
ATOM 742 O O . ALA A 1 90 ? 6.536 -3.435 1.312 1.00 95.25 90 ALA A O 1
ATOM 743 N N . THR A 1 91 ? 5.465 -4.970 0.057 1.00 97.75 91 THR A N 1
ATOM 744 C CA . THR A 1 91 ? 4.112 -4.489 0.345 1.00 97.75 91 THR A CA 1
ATOM 745 C C . THR A 1 91 ? 3.791 -4.718 1.810 1.00 97.75 91 THR A C 1
ATOM 747 O O . THR A 1 91 ? 3.973 -5.821 2.334 1.00 97.75 91 THR A O 1
ATOM 750 N N . TYR A 1 92 ? 3.299 -3.683 2.476 1.00 97.25 92 TYR A N 1
ATOM 751 C CA . TYR A 1 92 ? 2.961 -3.702 3.897 1.00 97.25 92 TYR A CA 1
ATOM 752 C C . TYR A 1 92 ? 1.449 -3.743 4.071 1.00 97.25 92 TYR A C 1
ATOM 754 O O . TYR A 1 92 ? 0.747 -2.963 3.428 1.00 97.25 92 TYR A O 1
ATOM 762 N N . ILE A 1 93 ? 0.949 -4.626 4.935 1.00 98.12 93 ILE A N 1
ATOM 763 C CA . ILE A 1 93 ? -0.485 -4.876 5.101 1.00 98.12 93 ILE A CA 1
ATOM 764 C C . ILE A 1 93 ? -0.845 -4.804 6.581 1.00 98.12 93 ILE A C 1
ATOM 766 O O . ILE A 1 93 ? -0.320 -5.564 7.385 1.00 98.12 93 ILE A O 1
ATOM 770 N N . TRP A 1 94 ? -1.775 -3.923 6.942 1.00 97.12 94 TRP A N 1
ATOM 771 C CA . TRP A 1 94 ? -2.391 -3.893 8.269 1.00 97.12 94 TRP A CA 1
ATOM 772 C C . TRP A 1 94 ? -3.811 -4.440 8.185 1.00 97.12 94 TRP A C 1
ATOM 774 O O . TRP A 1 94 ? -4.613 -3.956 7.386 1.00 97.12 94 TRP A O 1
ATOM 784 N N . HIS A 1 95 ? -4.139 -5.399 9.046 1.00 96.38 95 HIS A N 1
ATOM 785 C CA . HIS A 1 95 ? -5.455 -6.032 9.105 1.00 96.38 95 HIS A CA 1
ATOM 786 C C . HIS A 1 95 ? -6.326 -5.343 10.155 1.00 96.38 95 HIS A C 1
ATOM 788 O O . HIS A 1 95 ? -5.912 -5.162 11.300 1.00 96.38 95 HIS A O 1
ATOM 794 N N . ILE A 1 96 ? -7.541 -4.955 9.783 1.00 94.38 96 ILE A N 1
ATOM 795 C CA . ILE A 1 96 ? -8.427 -4.131 10.606 1.00 94.38 96 ILE A CA 1
ATOM 796 C C . ILE A 1 96 ? -9.789 -4.802 10.713 1.00 94.38 96 ILE A C 1
ATOM 798 O O . ILE A 1 96 ? -10.466 -5.016 9.709 1.00 94.38 96 ILE A O 1
ATOM 802 N N . ASP A 1 97 ? -10.224 -5.079 11.936 1.00 91.50 97 ASP A N 1
ATOM 803 C CA . ASP A 1 97 ? -11.597 -5.518 12.174 1.00 91.50 97 ASP A CA 1
ATOM 804 C C . ASP A 1 97 ? -12.570 -4.375 11.816 1.00 91.50 97 ASP A C 1
ATOM 806 O O . ASP A 1 97 ? -12.303 -3.199 12.089 1.00 91.50 97 ASP A O 1
ATOM 810 N N . LYS A 1 98 ? -13.673 -4.698 11.126 1.00 81.12 98 LYS A N 1
ATOM 811 C CA . LYS A 1 98 ? -14.539 -3.705 10.451 1.00 81.12 98 LYS A CA 1
ATOM 812 C C . LYS A 1 98 ? -15.179 -2.684 11.396 1.00 81.12 98 LYS A C 1
ATOM 814 O O . LYS A 1 98 ? -15.468 -1.567 10.975 1.00 81.12 98 LYS A O 1
ATOM 819 N N . ASP A 1 99 ? -15.397 -3.064 12.645 1.00 85.19 99 ASP A N 1
ATOM 820 C CA . ASP A 1 99 ? -15.956 -2.250 13.725 1.00 85.19 99 ASP A CA 1
ATOM 821 C C . ASP A 1 99 ? -14.970 -1.206 14.278 1.00 85.19 99 ASP A C 1
ATOM 823 O O . ASP A 1 99 ? -15.392 -0.201 14.847 1.00 85.19 99 ASP A O 1
ATOM 827 N N . ASN A 1 100 ? -13.667 -1.383 14.042 1.00 84.31 100 ASN A N 1
ATOM 828 C CA . ASN A 1 100 ? -12.604 -0.600 14.677 1.00 84.31 100 ASN A CA 1
ATOM 829 C C . ASN A 1 100 ? -11.831 0.314 13.711 1.00 84.31 100 ASN A C 1
ATOM 831 O O . ASN A 1 100 ? -10.734 0.781 14.034 1.00 84.31 100 ASN A O 1
ATOM 835 N N . LEU A 1 101 ? -12.382 0.597 12.524 1.00 83.62 101 LEU A N 1
ATOM 836 C CA . LEU A 1 101 ? -11.663 1.288 11.447 1.00 83.62 101 LEU A CA 1
ATOM 837 C C . LEU A 1 101 ? -11.050 2.631 11.879 1.00 83.62 101 LEU A C 1
ATOM 839 O O . LEU A 1 101 ? -9.857 2.844 11.685 1.00 83.62 101 LEU A O 1
ATOM 843 N N . ASN A 1 102 ? -11.824 3.520 12.507 1.00 84.12 102 ASN A N 1
ATOM 844 C CA . ASN A 1 102 ? -11.337 4.852 12.891 1.00 84.12 102 ASN A CA 1
ATOM 845 C C . ASN A 1 102 ? -10.192 4.802 13.914 1.00 84.12 102 ASN A C 1
ATOM 847 O O . ASN A 1 102 ? -9.204 5.526 13.782 1.00 84.12 102 ASN A O 1
ATOM 851 N N . GLU A 1 103 ? -10.303 3.941 14.926 1.00 85.31 103 GLU A N 1
ATOM 852 C CA . GLU A 1 103 ? -9.257 3.786 15.938 1.00 85.31 103 GLU A CA 1
ATOM 853 C C . GLU A 1 103 ? -7.990 3.184 15.323 1.00 85.31 103 GLU A C 1
ATOM 855 O O . GLU A 1 103 ? -6.885 3.693 15.529 1.00 85.31 103 GLU A O 1
ATOM 860 N N . ARG A 1 104 ? -8.145 2.143 14.495 1.00 88.75 104 ARG A N 1
ATOM 861 C CA . ARG A 1 104 ? -7.016 1.487 13.831 1.00 88.75 104 ARG A CA 1
ATOM 862 C C . ARG A 1 104 ? -6.322 2.397 12.823 1.00 88.75 104 ARG A C 1
ATOM 864 O O . ARG A 1 104 ? -5.096 2.378 12.767 1.00 88.75 104 ARG A O 1
ATOM 871 N N . LEU A 1 105 ? -7.048 3.264 12.114 1.00 87.75 105 LEU A N 1
ATOM 872 C CA . LEU A 1 105 ? -6.446 4.273 11.234 1.00 87.75 105 LEU A CA 1
ATOM 873 C C . LEU A 1 105 ? -5.511 5.227 11.993 1.00 87.75 105 LEU A C 1
ATOM 875 O O . LEU A 1 105 ? -4.460 5.597 11.468 1.00 87.75 105 LEU A O 1
ATOM 879 N N . ASN A 1 106 ? -5.842 5.598 13.234 1.00 88.31 106 ASN A N 1
ATOM 880 C CA . ASN A 1 106 ? -4.960 6.428 14.057 1.00 88.31 106 ASN A CA 1
ATOM 881 C C . ASN A 1 106 ? -3.679 5.690 14.460 1.00 88.31 106 ASN A C 1
ATOM 883 O O . ASN A 1 106 ? -2.604 6.291 14.451 1.00 88.31 106 ASN A O 1
ATOM 887 N N . SER A 1 107 ? -3.771 4.402 14.793 1.00 89.81 107 SER A N 1
ATOM 888 C CA . SER A 1 107 ? -2.593 3.577 15.086 1.00 89.81 107 SER A CA 1
ATOM 889 C C . SER A 1 107 ? -1.715 3.389 13.850 1.00 89.81 107 SER A C 1
ATOM 891 O O . SER A 1 107 ? -0.514 3.616 13.922 1.00 89.81 107 SER A O 1
ATOM 893 N N . ILE A 1 108 ? -2.310 3.129 12.686 1.00 90.94 108 ILE A N 1
ATOM 894 C CA . ILE A 1 108 ? -1.568 2.997 11.424 1.00 90.94 108 ILE A CA 1
ATOM 895 C C . ILE A 1 108 ? -0.879 4.314 11.052 1.00 90.94 108 ILE A C 1
ATOM 897 O O . ILE A 1 108 ? 0.275 4.319 10.636 1.00 90.94 108 ILE A O 1
ATOM 901 N N . ASN A 1 109 ? -1.519 5.463 11.284 1.00 88.31 109 ASN A N 1
ATOM 902 C CA . ASN A 1 109 ? -0.854 6.757 11.115 1.00 88.31 109 ASN A CA 1
ATOM 903 C C . ASN A 1 109 ? 0.391 6.899 12.015 1.00 88.31 109 ASN A C 1
ATOM 905 O O . ASN A 1 109 ? 1.381 7.510 11.605 1.00 88.31 109 ASN A O 1
ATOM 909 N N . LYS A 1 110 ? 0.371 6.342 13.235 1.00 90.38 110 LYS A N 1
ATOM 910 C CA . LYS A 1 110 ? 1.553 6.308 14.114 1.00 90.38 110 LYS A CA 1
ATOM 911 C C . LYS A 1 110 ? 2.627 5.376 13.558 1.00 90.38 110 LYS A C 1
ATOM 913 O O . LYS A 1 110 ? 3.784 5.784 13.520 1.00 90.38 110 LYS A O 1
ATOM 918 N N . ASP A 1 111 ? 2.257 4.200 13.065 1.00 92.50 111 ASP A N 1
ATOM 919 C CA . ASP A 1 111 ? 3.181 3.238 12.448 1.00 92.50 111 ASP A CA 1
ATOM 920 C C . ASP A 1 111 ? 3.899 3.836 11.236 1.00 92.50 111 ASP A C 1
ATOM 922 O O . ASP A 1 111 ? 5.126 3.813 11.141 1.00 92.50 111 ASP A O 1
ATOM 926 N N . LEU A 1 112 ? 3.148 4.477 10.344 1.00 88.12 112 LEU A N 1
ATOM 927 C CA . LEU A 1 112 ? 3.689 5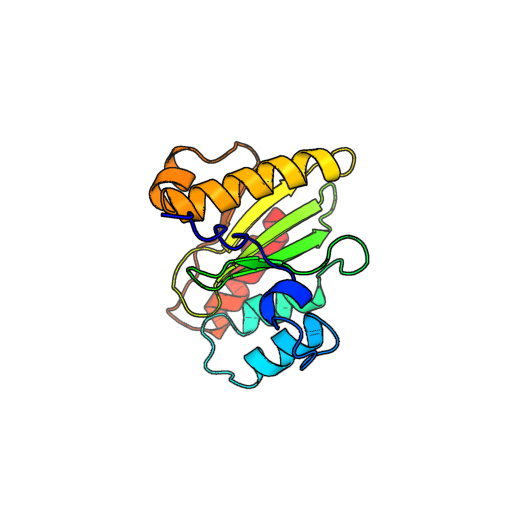.174 9.179 1.00 88.12 112 LEU A CA 1
ATOM 928 C C . LEU A 1 112 ? 4.622 6.336 9.579 1.00 88.12 112 LEU A C 1
ATOM 930 O O . LEU A 1 112 ? 5.635 6.588 8.919 1.00 88.12 112 LEU A O 1
ATOM 934 N N . ASN A 1 113 ? 4.344 7.017 10.697 1.00 87.69 113 ASN A N 1
ATOM 935 C CA . ASN A 1 113 ? 5.256 8.003 11.285 1.00 87.69 113 ASN A CA 1
ATOM 936 C C . ASN A 1 113 ? 6.522 7.376 11.878 1.00 87.69 113 ASN A C 1
ATOM 938 O O . ASN A 1 113 ? 7.600 7.963 11.755 1.00 87.69 113 ASN A O 1
ATOM 942 N N . ILE A 1 114 ? 6.424 6.195 12.489 1.00 90.44 114 ILE A N 1
ATOM 943 C CA . ILE A 1 114 ? 7.587 5.436 12.961 1.00 90.44 114 ILE A CA 1
ATOM 944 C C . ILE A 1 114 ? 8.468 5.053 11.770 1.00 90.44 114 ILE A C 1
ATOM 946 O O . ILE A 1 114 ? 9.666 5.333 11.806 1.00 90.44 114 ILE A O 1
ATOM 950 N N . ILE A 1 115 ? 7.879 4.510 10.700 1.00 87.88 115 ILE A N 1
ATOM 951 C CA . ILE A 1 115 ? 8.594 4.131 9.473 1.00 87.88 115 ILE A CA 1
ATOM 952 C C . ILE A 1 115 ? 9.389 5.312 8.914 1.00 87.88 115 ILE A C 1
ATOM 954 O O . ILE A 1 115 ? 10.563 5.149 8.590 1.00 87.88 115 ILE A O 1
ATOM 958 N N . ARG A 1 116 ? 8.799 6.511 8.848 1.00 81.75 116 ARG A N 1
ATOM 959 C CA . ARG A 1 116 ? 9.533 7.704 8.400 1.00 81.75 116 ARG A CA 1
ATOM 960 C C . ARG A 1 116 ? 10.661 8.091 9.344 1.00 81.75 116 ARG A C 1
ATOM 962 O O . ARG A 1 116 ? 11.767 8.365 8.896 1.00 81.75 116 ARG A O 1
ATOM 969 N N . ASN A 1 117 ? 10.351 8.236 10.629 1.00 86.06 117 ASN A N 1
ATOM 970 C CA . ASN A 1 117 ? 11.254 8.917 11.557 1.00 86.06 117 ASN A CA 1
ATOM 971 C C . ASN A 1 117 ? 12.391 8.010 12.030 1.00 86.06 117 ASN A C 1
ATOM 973 O O . ASN A 1 117 ? 13.467 8.499 12.359 1.00 86.06 117 ASN A O 1
ATOM 977 N N . LYS A 1 118 ? 12.135 6.702 12.102 1.00 89.44 118 LYS A N 1
ATOM 978 C CA . LYS A 1 118 ? 13.066 5.697 12.627 1.00 89.44 118 LYS A CA 1
ATOM 979 C C . LYS A 1 118 ? 13.489 4.665 11.583 1.00 89.44 118 LYS A C 1
ATOM 981 O O . LYS A 1 118 ? 14.379 3.864 11.848 1.00 89.44 118 LYS A O 1
ATOM 986 N N . GLY A 1 119 ? 12.880 4.693 10.401 1.00 85.62 119 GLY A N 1
ATOM 987 C CA . GLY A 1 119 ? 13.160 3.755 9.327 1.00 85.62 119 GLY A CA 1
ATOM 988 C C . GLY A 1 119 ? 12.326 2.478 9.408 1.00 85.62 119 GLY A C 1
ATOM 989 O O . GLY A 1 119 ? 11.751 2.112 10.436 1.00 85.62 119 GLY A O 1
ATOM 990 N N . ARG A 1 120 ? 12.290 1.770 8.278 1.00 87.19 120 ARG A N 1
ATOM 991 C CA . ARG A 1 120 ? 11.549 0.513 8.109 1.00 87.19 120 ARG A CA 1
ATOM 992 C C . ARG A 1 120 ? 12.074 -0.606 8.992 1.00 87.19 120 ARG A C 1
ATOM 994 O O . ARG A 1 120 ? 11.267 -1.341 9.541 1.00 87.19 120 ARG A O 1
ATOM 1001 N N . GLN A 1 121 ? 13.393 -0.702 9.156 1.00 90.50 121 GLN A N 1
ATOM 1002 C CA . GLN A 1 121 ? 14.007 -1.728 9.999 1.00 90.50 121 GLN A CA 1
ATOM 1003 C C . GLN A 1 121 ? 13.519 -1.618 11.447 1.00 90.50 121 GLN A C 1
ATOM 1005 O O . GLN A 1 121 ? 13.031 -2.597 12.001 1.00 90.50 121 GLN A O 1
ATOM 1010 N N . PHE A 1 122 ? 13.541 -0.404 12.012 1.00 93.75 122 PHE A N 1
ATOM 1011 C CA . PHE A 1 122 ? 13.017 -0.158 13.354 1.00 93.75 122 PHE A CA 1
ATOM 1012 C C . PHE A 1 122 ? 11.541 -0.551 13.460 1.00 93.75 122 PHE A C 1
ATOM 1014 O O . PHE A 1 122 ? 11.139 -1.175 14.437 1.00 93.75 122 PHE A O 1
ATOM 1021 N N . PHE A 1 123 ? 10.727 -0.190 12.464 1.00 93.44 123 PHE A N 1
ATOM 1022 C CA . PHE A 1 123 ? 9.317 -0.571 12.453 1.00 93.44 123 PHE A CA 1
ATOM 1023 C C . PHE A 1 123 ? 9.128 -2.092 12.404 1.00 93.44 123 PHE A C 1
ATOM 1025 O O . PHE A 1 123 ? 8.346 -2.610 13.184 1.00 93.44 123 PHE A O 1
ATOM 1032 N N . ILE A 1 124 ? 9.861 -2.808 11.547 1.00 93.12 124 ILE A N 1
ATOM 1033 C CA . ILE A 1 124 ? 9.773 -4.273 11.418 1.00 93.12 124 ILE A CA 1
ATOM 1034 C C . ILE A 1 124 ? 10.115 -4.969 12.741 1.00 93.12 124 ILE A C 1
ATOM 1036 O O . ILE A 1 124 ? 9.451 -5.927 13.119 1.00 93.12 124 ILE A O 1
ATOM 1040 N N . GLU A 1 125 ? 11.117 -4.476 13.467 1.00 95.31 125 GLU A N 1
ATOM 1041 C CA . GLU A 1 125 ? 11.496 -5.008 14.786 1.00 95.31 125 GLU A CA 1
ATOM 1042 C C . GLU A 1 125 ? 10.422 -4.784 15.863 1.00 95.31 125 GLU A C 1
ATOM 1044 O O . GLU A 1 125 ? 10.418 -5.475 16.878 1.00 95.31 125 GLU A O 1
ATOM 1049 N N . HIS A 1 126 ? 9.506 -3.837 15.639 1.00 94.69 126 HIS A N 1
ATOM 1050 C CA . HIS A 1 126 ? 8.447 -3.439 16.570 1.00 94.69 126 HIS A CA 1
ATOM 1051 C C . HIS A 1 126 ? 7.058 -3.495 15.915 1.00 94.69 126 HIS A C 1
ATOM 1053 O O . HIS A 1 126 ? 6.166 -2.728 16.288 1.00 94.69 126 HIS A O 1
ATOM 1059 N N . GLN A 1 127 ? 6.887 -4.345 14.898 1.00 93.44 127 GLN A N 1
ATOM 1060 C CA . GLN A 1 127 ? 5.653 -4.403 14.120 1.00 93.44 127 GLN A CA 1
ATOM 1061 C C . GLN A 1 127 ? 4.472 -4.853 14.999 1.00 93.44 127 GLN A C 1
ATOM 1063 O O . GLN A 1 127 ? 4.668 -5.649 15.923 1.00 93.44 127 GLN A O 1
ATOM 1068 N N . PRO A 1 128 ? 3.244 -4.378 14.735 1.00 94.06 128 PRO A N 1
ATOM 1069 C CA . PRO A 1 128 ? 2.077 -4.838 15.477 1.00 94.06 128 PRO A CA 1
ATOM 1070 C C . PRO A 1 128 ? 1.692 -6.274 15.076 1.00 94.06 128 PRO A C 1
ATOM 1072 O O . PRO A 1 128 ? 2.127 -6.782 14.045 1.00 94.06 128 PRO A O 1
ATOM 1075 N N . GLU A 1 129 ? 0.860 -6.938 15.882 1.00 91.50 129 GLU A N 1
ATOM 1076 C CA . GLU A 1 129 ? 0.453 -8.334 15.630 1.00 91.50 129 GLU A CA 1
ATOM 1077 C C . GLU A 1 129 ? -0.392 -8.495 14.357 1.00 91.50 129 GLU A C 1
ATOM 1079 O O . GLU A 1 129 ? -0.288 -9.492 13.651 1.00 91.50 129 GLU A O 1
ATOM 1084 N N . ASN A 1 130 ? -1.228 -7.508 14.040 1.00 93.38 130 ASN A N 1
ATOM 1085 C CA . ASN A 1 130 ? -2.136 -7.508 12.896 1.00 93.38 130 ASN A CA 1
ATOM 1086 C C . ASN A 1 130 ? -1.469 -6.952 11.626 1.00 93.38 130 ASN A C 1
ATOM 1088 O O . ASN A 1 130 ? -2.073 -6.137 10.919 1.00 93.38 130 ASN A O 1
ATOM 1092 N N . PHE A 1 131 ? -0.227 -7.359 11.362 1.00 96.62 131 PHE A N 1
ATOM 1093 C CA . PHE A 1 131 ? 0.589 -6.838 10.271 1.00 96.62 131 PHE A CA 1
ATOM 1094 C C . PHE A 1 131 ? 1.320 -7.929 9.492 1.00 96.62 131 PHE A C 1
ATOM 1096 O O . PHE A 1 131 ? 1.975 -8.791 10.073 1.00 96.62 131 PHE A O 1
ATOM 1103 N N . ASP A 1 132 ? 1.278 -7.798 8.169 1.00 97.38 132 ASP A N 1
ATOM 1104 C CA . ASP A 1 132 ? 1.902 -8.699 7.213 1.00 97.38 132 ASP A CA 1
ATOM 1105 C C . ASP A 1 132 ? 2.776 -7.962 6.197 1.00 97.38 132 ASP A C 1
ATOM 1107 O O . ASP A 1 132 ? 2.638 -6.762 5.941 1.00 97.38 132 ASP A O 1
ATOM 1111 N N . ARG A 1 133 ? 3.679 -8.729 5.576 1.00 97.38 133 ARG A N 1
ATOM 1112 C CA . ARG A 1 133 ? 4.539 -8.272 4.480 1.00 97.38 133 ARG A CA 1
ATOM 1113 C C . ARG A 1 133 ? 4.498 -9.244 3.311 1.00 97.38 133 ARG A C 1
ATOM 1115 O O . ARG A 1 133 ? 4.541 -10.457 3.518 1.00 97.38 133 ARG A O 1
ATOM 1122 N N . ILE A 1 134 ? 4.494 -8.705 2.095 1.00 98.19 134 ILE A N 1
ATOM 1123 C CA . ILE A 1 134 ? 4.661 -9.473 0.859 1.00 98.19 134 ILE A CA 1
ATOM 1124 C C . ILE A 1 134 ? 5.957 -9.033 0.188 1.00 98.19 134 ILE A C 1
ATOM 1126 O O . ILE A 1 134 ? 6.084 -7.893 -0.248 1.00 98.19 134 ILE A O 1
ATOM 1130 N N . PHE A 1 135 ? 6.930 -9.938 0.119 1.00 96.50 135 PHE A N 1
ATOM 1131 C CA . PHE A 1 135 ? 8.172 -9.694 -0.606 1.00 96.50 135 PHE A CA 1
ATOM 1132 C C . PHE A 1 135 ? 7.957 -9.931 -2.099 1.00 96.50 135 PHE A C 1
ATOM 1134 O O . PHE A 1 135 ? 7.380 -10.941 -2.496 1.00 96.50 135 PHE A O 1
ATOM 1141 N N . HIS A 1 136 ? 8.440 -9.004 -2.916 1.00 95.62 136 HIS A N 1
ATOM 1142 C CA . HIS A 1 136 ? 8.325 -9.089 -4.364 1.00 95.62 136 HIS A CA 1
ATOM 1143 C C . HIS A 1 136 ? 9.405 -10.012 -4.941 1.00 95.62 136 HIS A C 1
ATOM 1145 O O . HIS A 1 136 ? 10.550 -10.014 -4.488 1.00 95.62 136 HIS A O 1
ATOM 1151 N N . ASP A 1 137 ? 9.034 -10.769 -5.970 1.00 93.88 137 ASP A N 1
ATOM 1152 C CA . ASP A 1 137 ? 9.967 -11.511 -6.816 1.00 93.88 137 ASP A CA 1
ATOM 1153 C C . ASP A 1 137 ? 10.223 -10.699 -8.092 1.00 93.88 137 ASP A C 1
ATOM 1155 O O . ASP A 1 137 ? 9.319 -10.524 -8.908 1.00 93.88 137 ASP A O 1
ATOM 1159 N N . TYR A 1 138 ? 11.449 -10.198 -8.248 1.00 92.31 138 TYR A N 1
ATOM 1160 C CA . TYR A 1 138 ? 11.872 -9.393 -9.400 1.00 92.31 138 TYR A CA 1
ATOM 1161 C C . TYR A 1 138 ? 12.572 -10.217 -10.493 1.00 92.31 138 TYR A C 1
ATOM 1163 O O . TYR A 1 138 ? 13.154 -9.646 -11.411 1.00 92.31 138 TYR A O 1
ATOM 1171 N N . SER A 1 139 ? 12.581 -11.552 -10.394 1.00 92.06 139 SER A N 1
ATOM 1172 C CA . SER A 1 139 ? 13.234 -12.404 -11.400 1.00 92.06 139 SER A CA 1
ATOM 1173 C C . SER A 1 139 ? 12.488 -12.438 -12.740 1.00 92.06 139 SER A C 1
ATOM 1175 O O . SER A 1 139 ? 13.111 -12.610 -13.786 1.00 92.06 139 SER A O 1
ATOM 1177 N N . ASP A 1 140 ? 11.166 -12.264 -12.708 1.00 92.56 140 ASP A N 1
ATOM 1178 C CA . ASP A 1 140 ? 10.285 -12.136 -13.870 1.00 92.56 140 ASP A CA 1
ATOM 1179 C C . ASP A 1 140 ? 9.084 -11.272 -13.474 1.00 92.56 140 ASP A C 1
ATOM 1181 O O . ASP A 1 140 ? 8.309 -11.655 -12.598 1.00 92.56 140 ASP A O 1
ATOM 1185 N N . ASP A 1 141 ? 8.900 -10.124 -14.126 1.00 86.94 141 ASP A N 1
ATOM 1186 C CA . ASP A 1 141 ? 7.883 -9.139 -13.733 1.00 86.94 141 ASP A CA 1
ATOM 1187 C C . ASP A 1 141 ? 6.453 -9.699 -13.739 1.00 86.94 141 ASP A C 1
ATOM 1189 O O . ASP A 1 141 ? 5.623 -9.365 -12.887 1.00 86.94 141 ASP A O 1
ATOM 1193 N N . LYS A 1 142 ? 6.124 -10.554 -14.715 1.00 90.75 142 LYS A N 1
ATOM 1194 C CA . LYS A 1 142 ? 4.768 -11.093 -14.863 1.00 90.75 142 LYS A CA 1
ATOM 1195 C C . LYS A 1 142 ? 4.511 -12.168 -13.818 1.00 90.75 142 LYS A C 1
ATOM 1197 O O . LYS A 1 142 ? 3.454 -12.164 -13.185 1.00 90.75 142 LYS A O 1
ATOM 1202 N N . LYS A 1 143 ? 5.457 -13.086 -13.641 1.00 94.69 143 LYS A N 1
ATOM 1203 C CA . LYS A 1 143 ? 5.381 -14.147 -12.636 1.00 94.69 143 LYS A CA 1
ATOM 1204 C C . LYS A 1 143 ? 5.425 -13.563 -11.226 1.00 94.69 143 LYS A C 1
ATOM 1206 O O . LYS A 1 143 ? 4.621 -13.966 -10.392 1.00 94.69 143 LYS A O 1
ATOM 1211 N N . GLY A 1 144 ? 6.296 -12.588 -10.987 1.00 96.19 144 GLY A N 1
ATOM 1212 C CA . GLY A 1 144 ? 6.417 -11.861 -9.729 1.00 96.19 144 GLY A CA 1
ATOM 1213 C C . GLY A 1 144 ? 5.108 -11.193 -9.336 1.00 96.19 144 GLY A C 1
ATOM 1214 O O . GLY A 1 144 ? 4.631 -11.383 -8.219 1.00 96.19 144 GLY A O 1
ATOM 1215 N N . PHE A 1 145 ? 4.451 -10.515 -10.283 1.00 97.12 145 PHE A N 1
ATOM 1216 C CA . PHE A 1 145 ? 3.119 -9.958 -10.056 1.00 97.12 145 PHE A CA 1
ATOM 1217 C C . PHE A 1 145 ? 2.056 -11.028 -9.757 1.00 97.12 145 PHE A C 1
ATOM 1219 O O . PHE A 1 145 ? 1.246 -10.833 -8.856 1.00 97.12 145 PHE A O 1
ATOM 1226 N N . ILE A 1 146 ? 2.036 -12.153 -10.482 1.00 97.81 146 ILE A N 1
ATOM 1227 C CA . ILE A 1 146 ? 1.064 -13.236 -10.233 1.00 97.81 146 ILE A CA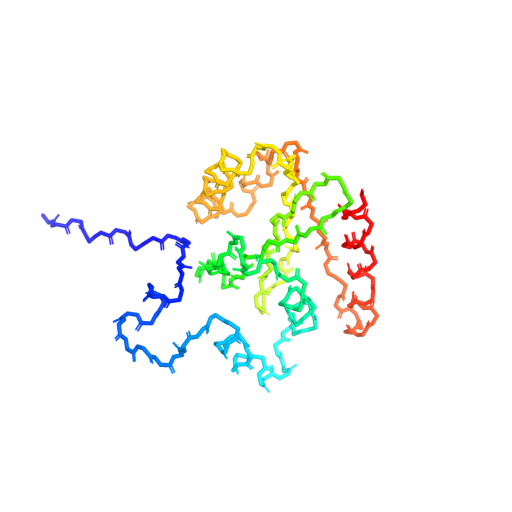 1
ATOM 1228 C C . ILE A 1 146 ? 1.249 -13.820 -8.827 1.00 97.81 146 ILE A C 1
ATOM 1230 O O . ILE A 1 146 ? 0.267 -13.995 -8.108 1.00 97.81 146 ILE A O 1
ATOM 1234 N N . THR A 1 147 ? 2.495 -14.077 -8.422 1.00 98.00 147 THR A N 1
ATOM 1235 C CA . THR A 1 147 ? 2.829 -14.568 -7.078 1.00 98.00 147 THR A CA 1
ATOM 1236 C C . THR A 1 147 ? 2.405 -13.566 -6.009 1.00 98.00 147 THR A C 1
ATOM 1238 O O . THR A 1 147 ? 1.682 -13.930 -5.084 1.00 98.00 147 THR A O 1
ATOM 1241 N N . TRP A 1 148 ? 2.788 -12.297 -6.177 1.00 98.50 148 TRP A N 1
ATOM 1242 C CA . TRP A 1 148 ? 2.406 -11.205 -5.282 1.00 98.50 148 TRP A CA 1
ATOM 1243 C C . TRP A 1 148 ? 0.886 -11.102 -5.131 1.00 98.50 148 TRP A C 1
ATOM 1245 O O . TRP A 1 148 ? 0.372 -11.010 -4.019 1.00 98.50 148 TRP A O 1
ATOM 1255 N N . LYS A 1 149 ? 0.155 -11.177 -6.249 1.00 98.44 149 LYS A N 1
ATOM 1256 C CA . LYS A 1 149 ? -1.304 -11.088 -6.255 1.00 98.44 149 LYS A CA 1
ATOM 1257 C C . LYS A 1 149 ? -1.926 -12.246 -5.475 1.00 98.44 149 LYS A C 1
ATOM 1259 O O . LYS A 1 149 ? -2.798 -11.999 -4.652 1.00 98.44 149 LYS A O 1
ATOM 1264 N N . GLY A 1 150 ? -1.456 -13.477 -5.688 1.00 98.19 150 GLY A N 1
ATOM 1265 C CA . GLY A 1 150 ? -1.937 -14.639 -4.936 1.00 98.19 150 GLY A CA 1
ATOM 1266 C C . GLY A 1 150 ? -1.680 -14.510 -3.431 1.00 98.19 150 GLY A C 1
ATOM 1267 O O . GLY A 1 150 ? -2.577 -14.757 -2.632 1.00 98.19 150 GLY A O 1
ATOM 1268 N N . GLN A 1 151 ? -0.489 -14.041 -3.044 1.00 98.44 151 GLN A N 1
ATOM 1269 C CA . GLN A 1 151 ? -0.136 -13.785 -1.642 1.00 98.44 151 GLN A CA 1
ATOM 1270 C C . GLN A 1 151 ? -0.978 -12.675 -1.005 1.00 98.44 151 GLN A C 1
ATOM 1272 O O . GLN A 1 151 ? -1.250 -12.726 0.197 1.00 98.44 151 GLN A O 1
ATOM 1277 N N . LEU A 1 152 ? -1.357 -11.661 -1.787 1.00 98.56 152 LEU A N 1
ATOM 1278 C CA . LEU A 1 152 ? -2.255 -10.609 -1.337 1.00 98.56 152 LEU A CA 1
ATOM 1279 C C . LEU A 1 152 ? -3.663 -11.162 -1.143 1.00 98.56 152 LEU A C 1
ATOM 1281 O O . LEU A 1 152 ? -4.217 -11.007 -0.065 1.00 98.56 152 LEU A O 1
ATOM 1285 N N . GLU A 1 153 ? -4.221 -11.830 -2.151 1.00 97.44 153 GLU A N 1
ATOM 1286 C CA . GLU A 1 153 ? -5.571 -12.397 -2.090 1.00 97.44 153 GLU A CA 1
ATOM 1287 C C . GLU A 1 153 ? -5.729 -13.372 -0.916 1.00 97.44 153 GLU A C 1
ATOM 1289 O O . GLU A 1 153 ? -6.725 -13.283 -0.207 1.00 97.44 153 GLU A O 1
ATOM 1294 N N . GLU A 1 154 ? -4.728 -14.214 -0.638 1.00 97.19 154 GLU A N 1
ATOM 1295 C CA . GLU A 1 154 ? -4.708 -15.106 0.531 1.00 97.19 154 GLU A CA 1
ATOM 1296 C C . GLU A 1 154 ? -4.817 -14.348 1.865 1.00 97.19 154 GLU A C 1
ATOM 1298 O O . GLU A 1 154 ? -5.510 -14.794 2.773 1.00 97.19 154 GLU A O 1
ATOM 1303 N N . ARG A 1 155 ? -4.180 -13.177 1.981 1.00 96.12 155 ARG A N 1
ATOM 1304 C CA . ARG A 1 155 ? -4.208 -12.326 3.188 1.00 96.12 155 ARG A CA 1
ATOM 1305 C C . ARG A 1 155 ? -5.485 -11.502 3.339 1.00 96.12 155 ARG A C 1
ATOM 1307 O O . ARG A 1 155 ? -5.702 -10.908 4.398 1.00 96.12 155 ARG A O 1
ATOM 1314 N N . LEU A 1 156 ? -6.279 -11.404 2.273 1.00 95.31 156 LEU A N 1
ATOM 1315 C CA . LEU A 1 156 ? -7.581 -10.735 2.266 1.00 95.31 156 LEU A CA 1
ATOM 1316 C C . LEU A 1 156 ? -8.738 -11.699 2.585 1.00 95.31 156 LEU A C 1
ATOM 1318 O O . LEU A 1 156 ? -9.869 -11.233 2.764 1.00 95.31 156 LEU A O 1
ATOM 1322 N N . LEU A 1 157 ? -8.476 -13.0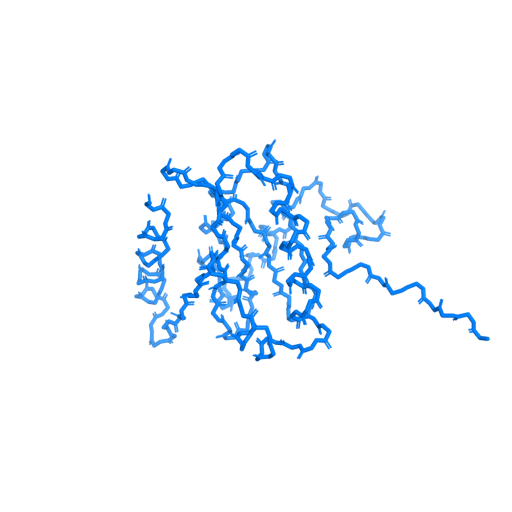11 2.632 1.00 89.56 157 LEU A N 1
ATOM 1323 C CA . LEU A 1 157 ? -9.410 -14.014 3.154 1.00 89.56 157 LEU A CA 1
ATOM 1324 C C . LEU A 1 157 ? -9.608 -13.822 4.664 1.00 89.56 157 LEU A C 1
ATOM 1326 O O . LEU A 1 157 ? -10.780 -13.888 5.092 1.00 89.56 157 LEU A O 1
#

pLDDT: mean 89.51, std 11.48, range [36.44, 98.56]

Radius of gyration: 15.65 Å; chains: 1; bounding box: 31×46×34 Å

Secondary structure (DSSP, 8-state):
-PPPP---SEE-HHHHHTT----SSHHHHHHHHTTSTT-TTHHHHHHHHHH--TTTS--EEEETTEEEEEEEE-SSEEEEEEEESSS-PPEEEEEEEGGGHHHHHHHHHHHHHHHHHHHHHHHHHT--TTEEEE----SSHHHHHHHHHHHHHHHH-